Protein AF-A0AAQ4DXV6-F1 (afdb_monomer_lite)

pLDDT: mean 91.52, std 8.51, range [60.94, 98.25]

Sequence (66 aa):
MFAGRRDEDVDDWLDTYERCSAYNRWDDALKYLNVSFCLIEVARNWFINRDPRTTNWSTFKQQFRQ

Secondary structure (DSSP, 8-state):
-B---TTS-HHHHHHHHHHHHHHTT--HHHHHHHHHHHB-HHHHHHHHTS-TT---HHHHHHHHT-

Structure (mmCIF, N/CA/C/O backbone):
data_AF-A0AAQ4DXV6-F1
#
_entry.id   AF-A0AAQ4DXV6-F1
#
loop_
_atom_site.group_PDB
_atom_site.id
_atom_site.type_symbol
_atom_site.label_atom_id
_atom_site.label_alt_id
_atom_site.label_comp_id
_atom_site.label_asym_id
_atom_site.label_entity_id
_atom_site.label_seq_id
_atom_site.pdbx_PDB_ins_code
_atom_site.Cartn_x
_atom_site.Cartn_y
_atom_site.Cartn_z
_atom_site.occupancy
_atom_site.B_iso_or_equiv
_atom_site.auth_seq_id
_atom_site.auth_comp_id
_atom_site.auth_asym_id
_atom_site.auth_atom_id
_atom_site.pdbx_PDB_model_num
ATOM 1 N N . MET A 1 1 ? -10.702 -2.142 -2.768 1.00 91.69 1 MET A N 1
ATOM 2 C CA . MET A 1 1 ? -10.399 -0.807 -2.205 1.00 91.69 1 MET A CA 1
ATOM 3 C C . MET A 1 1 ? -10.393 -0.944 -0.692 1.00 91.69 1 MET A C 1
ATOM 5 O O . MET A 1 1 ? -11.046 -1.866 -0.228 1.00 91.69 1 MET A O 1
ATOM 9 N N . PHE A 1 2 ? -9.670 -0.097 0.037 1.00 96.56 2 PHE A N 1
ATOM 10 C CA . PHE A 1 2 ? -9.555 -0.156 1.501 1.00 96.56 2 PHE A CA 1
ATOM 11 C C . PHE A 1 2 ? -10.092 1.123 2.133 1.00 96.56 2 PHE A C 1
ATOM 13 O O . PHE A 1 2 ? -9.696 2.217 1.716 1.00 96.56 2 PHE A O 1
ATOM 20 N N . ALA A 1 3 ? -11.004 0.989 3.094 1.00 96.12 3 ALA A N 1
ATOM 21 C CA . ALA A 1 3 ? -11.646 2.121 3.758 1.00 96.12 3 ALA A CA 1
ATOM 22 C C . ALA A 1 3 ? -10.972 2.508 5.084 1.00 96.12 3 ALA A C 1
ATOM 24 O O . ALA A 1 3 ? -11.097 3.660 5.508 1.00 96.12 3 ALA A O 1
ATOM 25 N N . GLY A 1 4 ? -10.232 1.586 5.705 1.00 93.69 4 GLY A N 1
ATOM 26 C CA . GLY A 1 4 ? -9.643 1.758 7.034 1.00 93.69 4 GLY A CA 1
ATOM 27 C C . GLY A 1 4 ? -10.654 1.529 8.156 1.00 93.69 4 GLY A C 1
ATOM 28 O O . GLY A 1 4 ? -10.604 2.210 9.181 1.00 93.69 4 GLY A O 1
ATOM 29 N N . ARG A 1 5 ? -11.624 0.633 7.947 1.00 93.88 5 ARG A N 1
ATOM 30 C CA . ARG A 1 5 ? -12.637 0.272 8.948 1.00 93.88 5 ARG A CA 1
ATOM 31 C C . ARG A 1 5 ? -12.112 -0.813 9.890 1.00 93.88 5 ARG A C 1
ATOM 33 O O . ARG A 1 5 ? -11.152 -1.508 9.593 1.00 93.88 5 ARG A O 1
ATOM 40 N N . ARG A 1 6 ? -12.757 -0.960 11.052 1.00 89.69 6 ARG A N 1
ATOM 41 C CA . ARG A 1 6 ? -12.303 -1.855 12.138 1.00 89.69 6 ARG A CA 1
ATOM 42 C C . ARG A 1 6 ? -12.316 -3.342 11.764 1.00 89.69 6 ARG A C 1
ATOM 44 O O . ARG A 1 6 ? -11.635 -4.132 12.403 1.00 89.69 6 ARG A O 1
ATOM 51 N N . ASP A 1 7 ? -13.150 -3.711 10.803 1.00 93.81 7 ASP A N 1
ATOM 52 C CA . ASP A 1 7 ? -13.307 -5.060 10.265 1.00 93.81 7 ASP A CA 1
ATOM 53 C C . ASP A 1 7 ? -12.347 -5.368 9.106 1.00 93.81 7 ASP A C 1
ATOM 55 O O . ASP A 1 7 ? -12.283 -6.513 8.665 1.00 93.81 7 ASP A O 1
ATOM 59 N N . GLU A 1 8 ? -11.592 -4.376 8.625 1.00 95.38 8 GLU A N 1
ATOM 60 C CA . GLU A 1 8 ? -10.578 -4.560 7.591 1.00 95.38 8 GLU A CA 1
ATOM 61 C C . GLU A 1 8 ? -9.195 -4.780 8.220 1.00 95.38 8 GLU A C 1
ATOM 63 O O . GLU A 1 8 ? -8.780 -4.060 9.129 1.00 95.38 8 GLU A O 1
ATOM 68 N N . ASP A 1 9 ? -8.455 -5.756 7.696 1.00 96.19 9 ASP A N 1
ATOM 69 C CA . ASP A 1 9 ? -7.074 -6.024 8.093 1.00 96.19 9 ASP A CA 1
ATOM 70 C C . ASP A 1 9 ? -6.110 -5.268 7.167 1.00 96.19 9 ASP A C 1
ATOM 72 O O . ASP A 1 9 ? -6.061 -5.489 5.951 1.00 96.19 9 ASP A O 1
ATOM 76 N N . VAL A 1 10 ? -5.352 -4.338 7.747 1.00 95.88 10 VAL A N 1
ATOM 77 C CA . VAL A 1 10 ? -4.387 -3.514 7.014 1.00 95.88 10 VAL A CA 1
ATOM 78 C C . VAL A 1 10 ? -3.208 -4.327 6.476 1.00 95.88 10 VAL A C 1
ATOM 80 O O . VAL A 1 10 ? -2.691 -4.000 5.407 1.00 95.88 10 VAL A O 1
ATOM 83 N N . ASP A 1 11 ? -2.787 -5.382 7.174 1.00 97.00 11 ASP A N 1
ATOM 84 C CA . ASP A 1 11 ? -1.659 -6.213 6.764 1.00 97.00 11 ASP A CA 1
ATOM 85 C C . ASP A 1 11 ? -2.041 -7.115 5.588 1.00 97.00 11 ASP A C 1
ATOM 87 O O . ASP A 1 11 ? -1.331 -7.122 4.581 1.00 97.00 11 ASP A O 1
ATOM 91 N N . ASP A 1 12 ? -3.206 -7.770 5.642 1.00 97.50 12 ASP A N 1
ATOM 92 C CA . ASP A 1 12 ? -3.710 -8.571 4.511 1.00 97.50 12 ASP A CA 1
ATOM 93 C C . ASP A 1 12 ? -3.944 -7.705 3.258 1.00 97.50 12 ASP A C 1
ATOM 95 O O . ASP A 1 12 ? -3.622 -8.078 2.117 1.00 97.50 12 ASP A O 1
ATOM 99 N N . TRP A 1 13 ? -4.445 -6.483 3.459 1.00 97.69 13 TRP A N 1
ATOM 100 C CA . TRP A 1 13 ? -4.606 -5.541 2.361 1.00 97.69 13 TRP A CA 1
ATOM 101 C C . TRP A 1 13 ? -3.261 -5.101 1.765 1.00 97.69 13 TRP A C 1
ATOM 103 O O . TRP A 1 13 ? -3.107 -5.101 0.537 1.00 97.69 13 TRP A O 1
ATOM 113 N N . LEU A 1 14 ? -2.274 -4.762 2.604 1.00 97.50 14 LEU A N 1
ATOM 114 C CA . LEU A 1 14 ? -0.930 -4.392 2.153 1.00 97.50 14 LEU A CA 1
ATOM 115 C C . LEU A 1 14 ? -0.251 -5.542 1.400 1.00 97.50 14 LEU A C 1
ATOM 117 O O . LEU A 1 14 ? 0.349 -5.295 0.355 1.00 97.50 14 LEU A O 1
ATOM 121 N N . ASP A 1 15 ? -0.392 -6.785 1.854 1.00 98.00 15 ASP A N 1
ATOM 122 C CA . ASP A 1 15 ? 0.155 -7.963 1.173 1.00 98.00 15 ASP A CA 1
ATOM 123 C C . ASP A 1 15 ? -0.493 -8.184 -0.200 1.00 98.00 15 ASP A C 1
ATOM 125 O O . ASP A 1 15 ? 0.165 -8.526 -1.192 1.00 98.00 15 ASP A O 1
ATOM 129 N N . THR A 1 16 ? -1.798 -7.946 -0.305 1.00 97.94 16 THR A N 1
ATOM 130 C CA . THR A 1 16 ? -2.514 -7.973 -1.586 1.00 97.94 16 THR A CA 1
ATOM 131 C C . THR A 1 16 ? -2.033 -6.870 -2.526 1.00 97.94 16 THR A C 1
ATOM 133 O O . THR A 1 16 ? -1.779 -7.129 -3.709 1.00 97.94 16 THR A O 1
ATOM 136 N N . TYR A 1 17 ? -1.841 -5.660 -2.007 1.00 97.69 17 TYR A N 1
ATOM 137 C CA . TYR A 1 17 ? -1.307 -4.541 -2.773 1.00 97.69 17 TYR A CA 1
ATOM 138 C C . TYR A 1 17 ? 0.130 -4.803 -3.246 1.00 97.69 17 TYR A C 1
ATOM 140 O O . TYR A 1 17 ? 0.448 -4.570 -4.413 1.00 97.69 17 TYR A O 1
ATOM 148 N N . GLU A 1 18 ? 0.984 -5.363 -2.388 1.00 97.31 18 GLU A N 1
ATOM 149 C CA . GLU A 1 18 ? 2.366 -5.715 -2.722 1.00 97.31 18 GLU A CA 1
ATOM 150 C C . GLU A 1 18 ? 2.423 -6.755 -3.844 1.00 97.31 18 GLU A C 1
ATOM 152 O O . GLU A 1 18 ? 3.146 -6.555 -4.821 1.00 97.31 18 GLU A O 1
ATOM 157 N N . ARG A 1 19 ? 1.594 -7.806 -3.788 1.00 98.06 19 ARG A N 1
ATOM 158 C CA . ARG A 1 19 ? 1.485 -8.800 -4.873 1.00 98.06 19 ARG A CA 1
ATOM 159 C C . ARG A 1 19 ? 1.068 -8.164 -6.200 1.00 98.06 19 ARG A C 1
ATOM 161 O O . ARG A 1 19 ? 1.688 -8.435 -7.230 1.00 98.06 19 ARG A O 1
ATOM 168 N N . CYS A 1 20 ? 0.059 -7.292 -6.178 1.00 97.88 20 CYS A N 1
ATOM 169 C CA . CYS A 1 20 ? -0.386 -6.556 -7.363 1.00 97.88 20 CYS A CA 1
ATOM 170 C C . CYS A 1 20 ? 0.733 -5.663 -7.920 1.00 97.88 20 CYS A C 1
ATOM 172 O O . CYS A 1 20 ? 1.020 -5.679 -9.117 1.00 97.88 20 CYS A O 1
ATOM 174 N N . SER A 1 21 ? 1.414 -4.925 -7.046 1.00 97.56 21 SER A N 1
ATOM 175 C CA . SER A 1 21 ? 2.498 -4.028 -7.435 1.00 97.56 21 SER A CA 1
ATOM 176 C C . SER A 1 21 ? 3.691 -4.778 -8.033 1.00 97.56 21 SER A C 1
ATOM 178 O O . SER A 1 21 ? 4.250 -4.339 -9.036 1.00 97.56 21 SER A O 1
ATOM 180 N N . ALA A 1 22 ? 4.032 -5.947 -7.483 1.00 98.06 22 ALA A N 1
ATOM 181 C CA . ALA A 1 22 ? 5.096 -6.803 -7.989 1.00 98.06 22 ALA A CA 1
ATOM 182 C C . ALA A 1 22 ? 4.749 -7.358 -9.377 1.00 98.06 22 ALA A C 1
ATOM 184 O O . ALA A 1 22 ? 5.578 -7.294 -10.286 1.00 98.06 22 ALA A O 1
ATOM 185 N N . TYR A 1 23 ? 3.510 -7.827 -9.570 1.00 98.25 23 TYR A N 1
ATOM 186 C CA . TYR A 1 23 ? 3.021 -8.279 -10.876 1.00 98.25 23 TYR A CA 1
ATOM 187 C C . TYR A 1 23 ? 3.121 -7.173 -11.939 1.00 98.25 23 TYR A C 1
ATOM 189 O O . TYR A 1 23 ? 3.573 -7.419 -13.057 1.00 98.25 23 TYR A O 1
ATOM 197 N N . ASN A 1 24 ? 2.778 -5.937 -11.569 1.00 97.69 24 ASN A N 1
ATOM 198 C CA . ASN A 1 24 ? 2.854 -4.772 -12.452 1.00 97.69 24 ASN A CA 1
ATOM 199 C C . ASN A 1 24 ? 4.244 -4.110 -12.506 1.00 97.69 24 ASN A C 1
ATOM 201 O O . ASN A 1 24 ? 4.412 -3.104 -13.196 1.00 97.69 24 ASN A O 1
ATOM 205 N N . ARG A 1 25 ? 5.244 -4.666 -11.806 1.00 97.62 25 ARG A N 1
ATOM 206 C CA . ARG A 1 25 ? 6.624 -4.1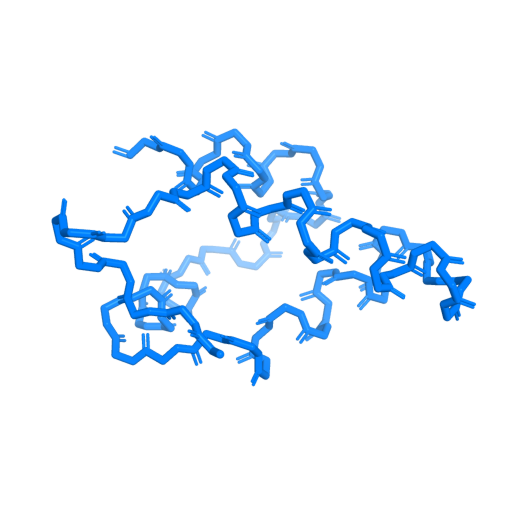54 -11.736 1.00 97.62 25 ARG A CA 1
ATOM 207 C C . ARG A 1 25 ? 6.709 -2.693 -11.286 1.00 97.62 25 ARG A C 1
ATOM 209 O O . ARG A 1 25 ? 7.533 -1.931 -11.786 1.00 97.62 25 ARG A O 1
ATOM 216 N N . TRP A 1 26 ? 5.847 -2.298 -10.355 1.00 96.19 26 TRP A N 1
ATOM 217 C CA . TRP A 1 26 ? 5.900 -0.966 -9.766 1.00 96.19 26 TRP A CA 1
ATOM 218 C C . TRP A 1 26 ? 7.108 -0.850 -8.841 1.00 96.19 26 TRP A C 1
ATOM 220 O O . TRP A 1 26 ? 7.293 -1.666 -7.935 1.00 96.19 26 TRP A O 1
ATOM 230 N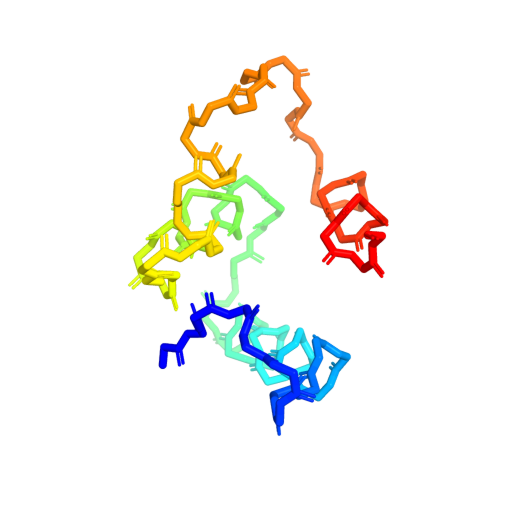 N . ASP A 1 27 ? 7.899 0.193 -9.054 1.00 94.31 27 ASP A N 1
ATOM 231 C CA . ASP A 1 27 ? 8.862 0.661 -8.066 1.00 94.31 27 ASP A CA 1
ATOM 232 C C . ASP A 1 27 ? 8.147 1.384 -6.909 1.00 94.31 27 ASP A C 1
ATOM 234 O O . ASP A 1 27 ? 6.928 1.572 -6.916 1.00 94.31 27 ASP A O 1
ATOM 238 N N . ASP A 1 28 ? 8.897 1.790 -5.887 1.00 93.25 28 ASP A N 1
ATOM 239 C CA . ASP A 1 28 ? 8.327 2.440 -4.703 1.00 93.25 28 ASP A CA 1
ATOM 240 C C . ASP A 1 28 ? 7.597 3.754 -5.028 1.00 93.25 28 ASP A C 1
ATOM 242 O O . ASP A 1 28 ? 6.600 4.080 -4.379 1.00 93.25 28 ASP A O 1
ATOM 246 N N . ALA A 1 29 ? 8.044 4.491 -6.051 1.00 90.81 29 ALA A N 1
ATOM 247 C CA . ALA A 1 29 ? 7.403 5.731 -6.478 1.00 90.81 29 ALA A CA 1
ATOM 248 C C . ALA A 1 29 ? 6.036 5.452 -7.121 1.00 90.81 29 ALA A C 1
ATOM 250 O O . ALA A 1 29 ? 5.035 6.077 -6.760 1.00 90.81 29 ALA A O 1
ATOM 251 N N . LEU A 1 30 ? 5.967 4.468 -8.021 1.00 93.38 30 LEU A N 1
ATOM 252 C CA . LEU A 1 30 ? 4.721 4.023 -8.636 1.00 93.38 30 LEU A CA 1
ATOM 253 C C . LEU A 1 30 ? 3.780 3.392 -7.609 1.00 93.38 30 LEU A C 1
ATOM 255 O O . LEU A 1 30 ? 2.579 3.647 -7.661 1.00 93.38 30 LEU A O 1
ATOM 259 N N . LYS A 1 31 ? 4.291 2.626 -6.639 1.00 94.31 31 LYS A N 1
ATOM 260 C CA . LYS A 1 31 ? 3.480 2.122 -5.520 1.00 94.31 31 LYS A CA 1
ATOM 261 C C . LYS A 1 31 ? 2.852 3.266 -4.738 1.00 94.31 31 LYS A C 1
ATOM 263 O O . LYS A 1 31 ? 1.661 3.213 -4.450 1.00 94.31 31 LYS A O 1
ATOM 268 N N . TYR A 1 32 ? 3.616 4.306 -4.424 1.00 91.31 32 TYR A N 1
ATOM 269 C CA . TYR A 1 32 ? 3.103 5.446 -3.672 1.00 91.31 32 TYR A CA 1
ATOM 270 C C . TYR A 1 32 ? 2.064 6.258 -4.459 1.00 91.31 32 TYR A C 1
ATOM 272 O O . TYR A 1 32 ? 1.053 6.672 -3.901 1.00 91.31 32 TYR A O 1
ATOM 280 N N . LEU A 1 33 ? 2.265 6.458 -5.763 1.00 90.25 33 LEU A N 1
ATOM 281 C CA . LEU A 1 33 ? 1.282 7.139 -6.613 1.00 90.25 33 LEU A CA 1
ATOM 282 C C . LEU A 1 33 ? -0.021 6.338 -6.720 1.00 90.25 33 LEU A C 1
ATOM 284 O O . LEU A 1 33 ? -1.115 6.885 -6.546 1.00 90.25 33 LEU A O 1
ATOM 288 N N . ASN A 1 34 ? 0.098 5.032 -6.971 1.00 93.94 34 ASN A N 1
ATOM 289 C CA . ASN A 1 34 ? -1.052 4.183 -7.251 1.00 93.94 34 ASN A CA 1
ATOM 290 C C . ASN A 1 34 ? -1.885 3.850 -6.009 1.00 93.94 34 ASN A C 1
ATOM 292 O O . ASN A 1 34 ? -3.088 3.620 -6.140 1.00 93.94 34 ASN A O 1
ATOM 296 N N . VAL A 1 35 ? -1.297 3.886 -4.805 1.00 94.19 35 VAL A N 1
ATOM 297 C CA . VAL A 1 35 ? -2.006 3.501 -3.574 1.00 94.19 35 VAL A CA 1
ATOM 298 C C . VAL A 1 35 ? -3.236 4.378 -3.355 1.00 94.19 35 VAL A C 1
ATOM 300 O O . VAL A 1 35 ? -4.284 3.881 -2.955 1.00 94.19 35 VAL A O 1
ATOM 303 N N . SER A 1 36 ? -3.155 5.655 -3.741 1.00 91.81 36 SER A N 1
ATOM 304 C CA . SER A 1 36 ? -4.245 6.627 -3.635 1.00 91.81 36 SER A CA 1
ATOM 305 C C . SER A 1 36 ? -5.526 6.215 -4.374 1.00 91.81 36 SER A C 1
ATOM 307 O O . SER A 1 36 ? -6.620 6.557 -3.924 1.00 91.81 36 SER A O 1
ATOM 309 N N . PHE A 1 37 ? -5.412 5.446 -5.465 1.00 94.06 37 PHE A N 1
ATOM 310 C CA . PHE A 1 37 ? -6.555 4.926 -6.226 1.00 94.06 37 PHE A CA 1
ATOM 311 C C . PHE A 1 37 ? -7.193 3.696 -5.576 1.00 94.06 37 PHE A C 1
ATOM 313 O O . PHE A 1 37 ? -8.323 3.335 -5.901 1.00 94.06 37 PHE A O 1
ATOM 320 N N . CYS A 1 38 ? -6.481 3.036 -4.662 1.00 95.94 38 CYS A N 1
ATOM 321 C CA . CYS A 1 38 ? -6.960 1.855 -3.957 1.00 95.94 38 CYS A CA 1
ATOM 322 C C . CYS A 1 38 ? -7.570 2.181 -2.585 1.00 95.94 38 CYS A C 1
ATOM 324 O O . CYS A 1 38 ? -8.176 1.291 -1.982 1.00 95.94 38 CYS A O 1
ATOM 326 N N . LEU A 1 39 ? -7.442 3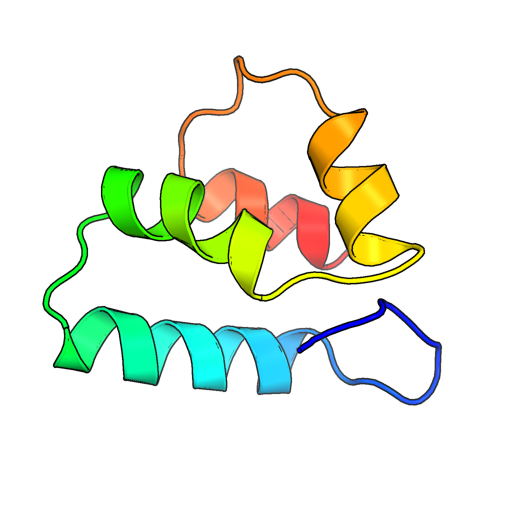.423 -2.111 1.00 96.38 39 LEU A N 1
ATOM 327 C CA . LEU A 1 39 ? -7.983 3.894 -0.837 1.00 96.38 39 LEU A CA 1
ATOM 328 C C . LEU A 1 39 ? -9.328 4.602 -1.019 1.00 96.38 39 LEU A C 1
ATOM 330 O O . LEU A 1 39 ? -9.528 5.366 -1.965 1.00 96.38 39 LEU A O 1
ATOM 334 N N . ILE A 1 40 ? -10.231 4.403 -0.063 1.00 96.75 40 ILE A N 1
ATOM 335 C CA . ILE A 1 40 ? -11.516 5.104 0.039 1.00 96.75 40 ILE A CA 1
ATOM 336 C C . ILE A 1 40 ? -11.735 5.622 1.466 1.00 96.75 40 ILE A C 1
ATOM 338 O O . ILE A 1 40 ? -10.969 5.309 2.374 1.00 96.75 40 ILE A O 1
ATOM 342 N N . GLU A 1 41 ? -12.761 6.455 1.644 1.00 95.69 41 GLU A N 1
ATOM 343 C CA . GLU A 1 41 ? -13.232 6.941 2.951 1.00 95.69 41 GLU A CA 1
ATOM 344 C C . GLU A 1 41 ? -12.107 7.435 3.883 1.00 95.69 41 GLU A C 1
ATOM 346 O O . GLU A 1 41 ? -11.339 8.329 3.515 1.00 95.69 41 GLU A O 1
ATOM 351 N N . VAL A 1 42 ? -12.027 6.883 5.099 1.00 94.12 42 VAL A N 1
ATOM 352 C CA . VAL A 1 42 ? -11.118 7.324 6.160 1.00 94.12 42 VAL A CA 1
ATOM 353 C C . VAL A 1 42 ? -9.665 7.130 5.737 1.00 94.12 42 VAL A C 1
ATOM 355 O O . VAL A 1 42 ? -8.871 8.058 5.884 1.00 94.12 42 VAL A O 1
ATOM 358 N N . ALA A 1 43 ? -9.329 5.992 5.128 1.00 94.88 43 ALA A N 1
ATOM 359 C CA . ALA A 1 43 ? -7.979 5.720 4.643 1.00 94.88 43 ALA A CA 1
ATOM 360 C C . ALA A 1 43 ? -7.540 6.702 3.544 1.00 94.88 43 ALA A C 1
ATOM 362 O O . ALA A 1 43 ? -6.405 7.184 3.548 1.00 94.88 43 ALA A O 1
ATOM 363 N N . ARG A 1 44 ? -8.444 7.059 2.620 1.00 94.50 44 ARG A N 1
ATOM 364 C CA . ARG A 1 44 ? -8.137 8.050 1.576 1.00 94.50 44 ARG A CA 1
ATOM 365 C C . ARG A 1 44 ? -7.939 9.442 2.166 1.00 94.50 44 ARG A C 1
ATOM 367 O O . ARG A 1 44 ? -7.000 10.135 1.784 1.00 94.50 44 ARG A O 1
ATOM 374 N N . ASN A 1 45 ? -8.796 9.840 3.103 1.00 93.19 45 ASN A N 1
ATOM 375 C CA . ASN A 1 45 ? -8.679 11.130 3.779 1.00 93.19 45 ASN A CA 1
ATOM 376 C C . ASN A 1 45 ? -7.375 11.224 4.579 1.00 93.19 45 ASN A C 1
ATOM 378 O O . ASN A 1 45 ? -6.686 12.239 4.504 1.00 93.19 45 ASN A O 1
ATOM 382 N N . TRP A 1 46 ? -7.004 10.157 5.290 1.00 91.75 46 TRP A N 1
ATOM 383 C CA . TRP A 1 46 ? -5.724 10.057 5.987 1.00 91.75 46 TRP A CA 1
ATOM 384 C C . TRP A 1 46 ? -4.543 10.246 5.027 1.00 91.75 46 TRP A C 1
ATOM 386 O O . TRP A 1 46 ? -3.647 11.038 5.306 1.00 91.75 46 TRP A O 1
ATOM 396 N N . PHE A 1 47 ? -4.579 9.592 3.861 1.00 91.19 47 PHE A N 1
ATOM 397 C CA . PHE A 1 47 ? -3.522 9.707 2.856 1.00 91.19 47 PHE A CA 1
ATOM 398 C C . PHE A 1 47 ? -3.393 11.126 2.286 1.00 91.19 47 PHE A C 1
ATOM 400 O O . PHE A 1 47 ? -2.283 11.634 2.162 1.00 91.19 47 PHE A O 1
ATOM 407 N N . ILE A 1 48 ? -4.515 11.775 1.955 1.00 88.94 48 ILE A N 1
ATOM 408 C CA . ILE A 1 48 ? -4.528 13.123 1.357 1.00 88.94 48 ILE A CA 1
ATOM 409 C C . ILE A 1 48 ? -4.074 14.192 2.359 1.00 88.94 48 ILE A C 1
ATOM 411 O O . ILE A 1 48 ? -3.388 15.136 1.977 1.00 88.94 48 ILE A O 1
ATOM 415 N N . ASN A 1 49 ? -4.442 14.050 3.634 1.00 88.94 49 ASN A N 1
ATOM 416 C CA . ASN A 1 49 ? -4.104 15.020 4.680 1.00 88.94 49 ASN A CA 1
ATOM 417 C C . ASN A 1 49 ? -2.656 14.895 5.183 1.00 88.94 49 ASN A C 1
ATOM 419 O O . ASN A 1 49 ? -2.210 15.703 6.000 1.00 88.94 49 ASN A O 1
ATOM 423 N N . ARG A 1 50 ? -1.922 13.879 4.726 1.00 83.12 50 ARG A N 1
ATOM 424 C CA . ARG A 1 50 ? -0.542 13.618 5.123 1.00 83.12 50 ARG A CA 1
ATOM 425 C C . ARG A 1 50 ? 0.438 14.481 4.330 1.00 83.12 50 ARG A C 1
ATOM 427 O O . ARG A 1 50 ? 0.240 14.770 3.154 1.00 83.12 50 ARG A O 1
ATOM 434 N N . ASP A 1 51 ? 1.541 14.852 4.975 1.00 67.38 51 ASP A N 1
ATOM 435 C CA . ASP A 1 51 ? 2.613 15.621 4.347 1.00 67.38 51 ASP A CA 1
ATOM 436 C C . ASP A 1 51 ? 3.270 14.831 3.188 1.00 67.38 51 ASP A C 1
ATOM 438 O O . ASP A 1 51 ? 3.862 13.769 3.430 1.00 67.38 51 ASP A O 1
ATOM 442 N N . PRO A 1 52 ? 3.236 15.341 1.941 1.00 65.50 52 PRO A N 1
ATOM 443 C CA . PRO A 1 52 ? 3.775 14.655 0.766 1.00 65.50 52 PRO A CA 1
ATOM 444 C C . PRO A 1 52 ? 5.299 14.458 0.803 1.00 65.50 52 PRO A C 1
ATOM 446 O O . PRO A 1 52 ? 5.835 13.721 -0.021 1.00 65.50 52 PRO A O 1
ATOM 449 N N . ARG A 1 53 ? 6.015 15.066 1.761 1.00 61.50 53 ARG A N 1
ATOM 450 C CA . ARG A 1 53 ? 7.471 14.915 1.933 1.00 61.50 53 ARG A CA 1
ATOM 451 C C . ARG A 1 53 ? 7.910 13.518 2.390 1.00 61.50 53 ARG A C 1
ATOM 453 O O . ARG A 1 53 ? 9.102 13.224 2.387 1.00 61.50 53 ARG A O 1
ATOM 460 N N . THR A 1 54 ? 6.977 12.639 2.753 1.00 60.94 54 THR A N 1
ATOM 461 C CA . THR A 1 54 ? 7.257 11.229 3.071 1.00 60.94 54 THR A CA 1
ATOM 462 C C . THR A 1 54 ? 7.173 10.355 1.816 1.00 60.94 54 THR A C 1
ATOM 464 O O . THR A 1 54 ? 6.259 9.553 1.639 1.00 60.94 54 THR A O 1
ATOM 467 N N . THR A 1 55 ? 8.158 10.520 0.935 1.00 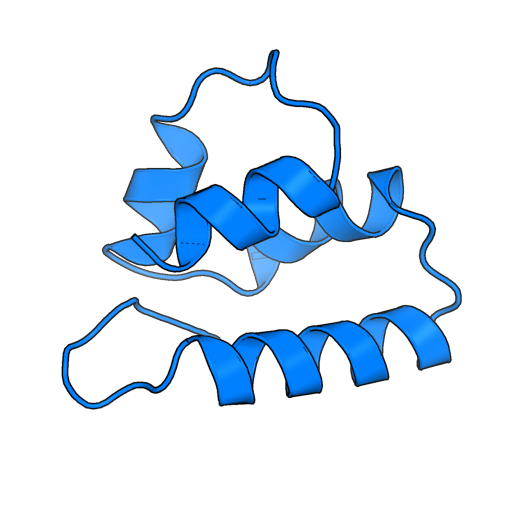68.81 55 THR A N 1
ATOM 468 C CA . THR A 1 55 ? 8.235 9.939 -0.419 1.00 68.81 55 THR A CA 1
ATOM 469 C C . THR A 1 55 ? 8.753 8.499 -0.488 1.00 68.81 55 THR A C 1
ATOM 471 O O . THR A 1 55 ? 9.156 8.048 -1.557 1.00 68.81 55 THR A O 1
ATOM 474 N N . ASN A 1 56 ? 8.761 7.749 0.615 1.00 81.94 56 ASN A N 1
ATOM 475 C CA . ASN A 1 56 ? 9.233 6.366 0.597 1.00 81.94 56 ASN A CA 1
ATOM 476 C C . ASN A 1 56 ? 8.132 5.383 1.033 1.00 81.94 56 ASN A C 1
ATOM 478 O O . ASN A 1 56 ? 7.382 5.618 1.987 1.00 81.94 56 ASN A O 1
ATOM 482 N N . TRP A 1 57 ? 8.032 4.273 0.297 1.00 91.38 57 TRP A N 1
ATOM 483 C CA . TRP A 1 57 ? 6.989 3.263 0.473 1.00 91.38 57 TRP A CA 1
ATOM 484 C C . TRP A 1 57 ? 7.084 2.552 1.832 1.00 91.38 57 TRP A C 1
ATOM 486 O O . TRP A 1 57 ? 6.067 2.221 2.440 1.00 91.38 57 TRP A O 1
ATOM 496 N N . SER A 1 58 ? 8.294 2.373 2.372 1.00 90.69 58 SER A N 1
ATOM 497 C CA . SER A 1 58 ? 8.491 1.736 3.681 1.00 90.69 58 SER A CA 1
ATOM 498 C C . SER A 1 58 ? 7.901 2.561 4.834 1.00 90.69 58 SER A C 1
ATOM 500 O O . SER A 1 58 ? 7.210 2.008 5.690 1.00 90.69 58 SER A O 1
ATOM 502 N N . THR A 1 59 ? 8.095 3.881 4.823 1.00 89.75 59 THR A N 1
ATOM 503 C CA . THR A 1 59 ? 7.554 4.820 5.820 1.00 89.75 59 THR A CA 1
ATOM 504 C C . THR A 1 59 ? 6.046 4.946 5.677 1.00 89.75 59 THR A C 1
ATOM 506 O O . THR A 1 59 ? 5.350 5.017 6.686 1.00 89.75 59 THR A O 1
ATOM 509 N N . PHE A 1 60 ? 5.523 4.930 4.444 1.00 91.31 60 PHE A N 1
ATOM 510 C CA . PHE A 1 60 ? 4.079 4.834 4.226 1.00 91.31 60 PHE A CA 1
ATOM 511 C C . PHE A 1 60 ? 3.504 3.593 4.924 1.00 91.31 60 PHE A C 1
ATOM 513 O O . PHE A 1 60 ? 2.620 3.740 5.759 1.00 91.31 60 PHE A O 1
ATOM 520 N N . LYS A 1 61 ? 4.055 2.394 4.677 1.00 93.12 61 LYS A N 1
ATOM 521 C CA . LYS A 1 61 ? 3.559 1.149 5.292 1.00 93.12 61 LYS A CA 1
ATOM 522 C C . LYS A 1 61 ? 3.631 1.149 6.817 1.00 93.12 61 LYS A C 1
ATOM 524 O O . LYS A 1 61 ? 2.758 0.585 7.463 1.00 93.12 61 LYS A O 1
ATOM 529 N N . GLN A 1 62 ? 4.676 1.735 7.401 1.00 92.00 62 GLN A N 1
ATOM 530 C CA . GLN A 1 62 ? 4.782 1.845 8.859 1.00 92.00 62 GLN A CA 1
ATOM 531 C C . GLN A 1 62 ? 3.681 2.727 9.442 1.00 92.00 62 GLN A C 1
ATOM 533 O O . GLN A 1 62 ? 3.066 2.350 10.430 1.00 92.00 62 GLN A O 1
ATOM 538 N N . GLN A 1 63 ? 3.423 3.876 8.822 1.00 90.75 63 GLN A N 1
ATOM 539 C CA . GLN A 1 63 ? 2.420 4.817 9.313 1.00 90.75 63 GLN A CA 1
ATOM 540 C C . GLN A 1 63 ? 0.995 4.359 9.019 1.00 90.75 63 GLN A C 1
ATOM 542 O 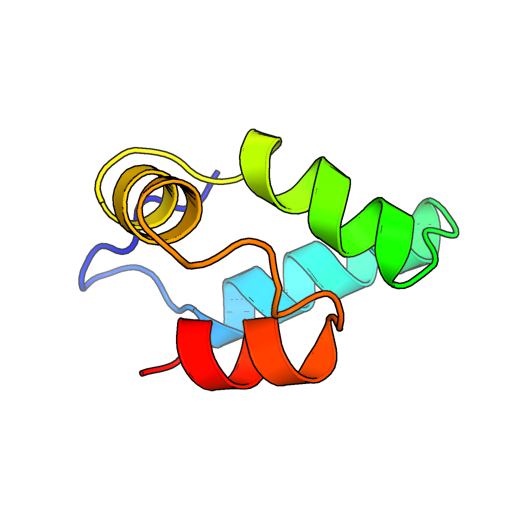O . GLN A 1 63 ? 0.097 4.660 9.786 1.00 90.75 63 GLN A O 1
ATOM 547 N N . PHE A 1 64 ? 0.789 3.616 7.934 1.00 91.56 64 PHE A N 1
ATOM 548 C CA . PHE A 1 64 ? -0.530 3.122 7.555 1.00 91.56 64 PHE A CA 1
ATOM 549 C C . PHE A 1 64 ? -1.065 2.032 8.498 1.00 91.56 64 PHE A C 1
ATOM 551 O O . PHE A 1 64 ? -2.266 1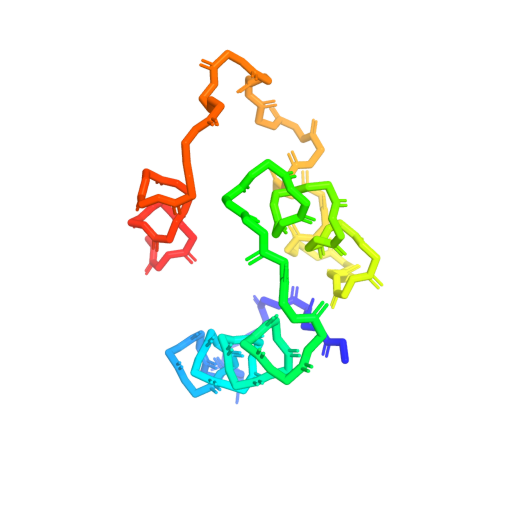.807 8.552 1.00 91.56 64 PHE A O 1
ATOM 558 N N . ARG A 1 65 ? -0.176 1.367 9.247 1.00 90.94 65 ARG A N 1
ATOM 559 C CA . ARG A 1 65 ? -0.517 0.356 10.262 1.00 90.94 65 ARG A CA 1
ATOM 560 C C . ARG A 1 65 ? -0.874 0.933 11.635 1.00 90.94 65 ARG A C 1
ATOM 562 O O . ARG A 1 65 ? -1.303 0.171 12.497 1.00 90.94 65 ARG A O 1
ATOM 569 N N . GLN A 1 66 ? -0.591 2.214 11.865 1.00 81.12 66 GLN A N 1
ATOM 570 C CA . GLN A 1 66 ? -0.782 2.899 13.149 1.00 81.12 66 GLN A CA 1
ATOM 571 C C . GLN A 1 66 ? -2.143 3.585 13.197 1.00 81.12 66 GLN A C 1
ATOM 573 O O . GLN A 1 66 ? -2.760 3.541 14.283 1.00 81.12 66 GLN A O 1
#

Radius of gyration: 11.19 Å; chains: 1; bounding box: 22×24×26 Å

Foldseek 3Di:
DEEPDPPDDLVVVVVVLVVVCVVVVHDQQSSLVCVLVVYDHPLNVVSVPDDCVPRGNVVVSVVSND

Organism: Amblyomma americanum (NCBI:txid6943)